Protein AF-A0A916XGX6-F1 (afdb_monomer)

Sequence (129 aa):
MPNAITDGGKAFVEEMLLLQFDQVAGDEALQKLLLWRLTEQRNSLQKLVEAQEANGEILLKSITDPHFQDRSTQFRAIAALLIGGTYYLDLYAAVNGSVFCGIDLATESGRNEIKKALSFLVDTTYKNL

Nearest PDB structures (foldseek):
  8rz0-assembly1_A  TM=2.210E-01  e=3.312E+00  synthetic construct
  4ry2-assembly1_B  TM=1.992E-01  e=8.490E+00  Acetivibrio thermocellus ATCC 27405

Structure (mmCIF, N/CA/C/O backbone):
data_AF-A0A916XGX6-F1
#
_entry.id   AF-A0A916XGX6-F1
#
loop_
_atom_site.group_PDB
_atom_site.id
_atom_site.type_symbol
_atom_site.label_atom_id
_atom_site.label_alt_id
_atom_site.label_comp_id
_atom_site.label_asym_id
_atom_site.label_entity_id
_atom_site.label_seq_id
_atom_site.pdbx_PDB_ins_code
_atom_site.Cartn_x
_atom_site.Cartn_y
_atom_site.Cartn_z
_atom_site.occupancy
_atom_site.B_iso_or_equiv
_atom_site.auth_seq_id
_atom_site.auth_comp_id
_atom_site.auth_asym_id
_atom_site.auth_atom_id
_atom_site.pdbx_PDB_model_num
ATOM 1 N N . MET A 1 1 ? 26.840 -10.656 -1.100 1.00 35.88 1 MET A N 1
ATOM 2 C CA . MET A 1 1 ? 26.146 -9.635 -1.910 1.00 35.88 1 MET A CA 1
ATOM 3 C C . MET A 1 1 ? 24.667 -9.971 -1.843 1.00 35.88 1 MET A C 1
ATOM 5 O O . MET A 1 1 ? 24.366 -11.129 -2.116 1.00 35.88 1 MET A O 1
ATOM 9 N N . PRO A 1 2 ? 23.765 -9.065 -1.434 1.00 43.50 2 PRO A N 1
ATOM 10 C CA . PRO A 1 2 ? 22.340 -9.291 -1.659 1.00 43.50 2 PRO A CA 1
ATOM 11 C C . PRO A 1 2 ? 22.156 -9.492 -3.167 1.00 43.50 2 PRO A C 1
ATOM 13 O O . PRO A 1 2 ? 22.797 -8.785 -3.948 1.00 43.50 2 PRO A O 1
ATOM 16 N N . ASN A 1 3 ? 21.396 -10.511 -3.564 1.00 50.84 3 ASN A N 1
ATOM 17 C CA . ASN A 1 3 ? 21.197 -10.854 -4.971 1.00 50.84 3 ASN A CA 1
ATOM 18 C C . ASN A 1 3 ? 20.798 -9.601 -5.757 1.00 50.84 3 ASN A C 1
ATOM 20 O O . ASN A 1 3 ? 19.950 -8.834 -5.305 1.00 50.84 3 ASN A O 1
ATOM 24 N N . ALA A 1 4 ? 21.435 -9.381 -6.909 1.00 62.84 4 ALA A N 1
ATOM 25 C CA . ALA A 1 4 ? 21.059 -8.290 -7.794 1.00 62.84 4 ALA A CA 1
ATOM 26 C C . ALA A 1 4 ? 19.552 -8.387 -8.087 1.00 62.84 4 ALA A C 1
ATOM 28 O O . ALA A 1 4 ? 19.056 -9.463 -8.430 1.00 62.84 4 ALA A O 1
ATOM 29 N N . ILE A 1 5 ? 18.830 -7.279 -7.917 1.00 70.31 5 ILE A N 1
ATOM 30 C CA . ILE A 1 5 ? 17.417 -7.181 -8.290 1.00 70.31 5 ILE A CA 1
ATOM 31 C C . ILE A 1 5 ? 17.352 -7.400 -9.806 1.00 70.31 5 ILE A C 1
ATOM 33 O O . ILE A 1 5 ? 17.858 -6.586 -10.573 1.00 70.31 5 ILE A O 1
ATOM 37 N N . THR A 1 6 ? 16.800 -8.533 -10.236 1.00 83.12 6 THR A N 1
ATOM 38 C CA . THR A 1 6 ? 16.761 -8.951 -11.653 1.00 83.12 6 THR A CA 1
ATOM 39 C C . THR A 1 6 ? 15.353 -8.928 -12.242 1.00 83.12 6 THR A C 1
ATOM 41 O O . THR A 1 6 ? 15.194 -9.054 -13.451 1.00 83.12 6 THR A O 1
ATOM 44 N N . ASP A 1 7 ? 14.333 -8.716 -11.412 1.00 92.00 7 ASP A N 1
ATOM 45 C CA . ASP A 1 7 ? 12.911 -8.731 -11.766 1.00 92.00 7 ASP A CA 1
ATOM 46 C C . ASP A 1 7 ? 12.300 -7.321 -11.855 1.00 92.00 7 ASP A C 1
ATOM 48 O O . ASP A 1 7 ? 11.089 -7.153 -11.727 1.00 92.00 7 ASP A O 1
ATOM 52 N N . GLY A 1 8 ? 13.141 -6.291 -12.002 1.00 92.06 8 GLY A N 1
ATOM 53 C CA . GLY A 1 8 ? 12.699 -4.893 -11.986 1.00 92.06 8 GLY A CA 1
ATOM 54 C C . GLY A 1 8 ? 12.165 -4.417 -10.631 1.00 92.06 8 GLY A C 1
ATOM 55 O O . GLY A 1 8 ? 11.523 -3.373 -10.568 1.00 92.06 8 GLY A O 1
ATOM 56 N N . GLY A 1 9 ? 12.403 -5.176 -9.554 1.00 94.81 9 GLY A N 1
ATOM 57 C CA . GLY A 1 9 ? 11.909 -4.869 -8.215 1.00 94.81 9 GLY A CA 1
ATOM 58 C C . GLY A 1 9 ? 10.510 -5.391 -7.932 1.00 94.81 9 GLY A C 1
ATOM 59 O O . GLY A 1 9 ? 9.924 -5.002 -6.923 1.00 94.81 9 GLY A O 1
ATOM 60 N N . LYS A 1 10 ? 9.966 -6.263 -8.784 1.00 96.62 10 LYS A N 1
ATOM 61 C CA . LYS A 1 10 ? 8.616 -6.805 -8.626 1.00 96.62 10 LYS A CA 1
ATOM 62 C C . LYS A 1 10 ? 8.399 -7.450 -7.262 1.00 96.62 10 LYS A C 1
ATOM 64 O O . LYS A 1 10 ? 7.468 -7.054 -6.565 1.00 96.62 10 LYS A O 1
ATOM 69 N N . ALA A 1 11 ? 9.255 -8.396 -6.874 1.00 95.88 11 ALA A N 1
ATOM 70 C CA . ALA A 1 11 ? 9.137 -9.089 -5.594 1.00 95.88 11 ALA A CA 1
ATOM 71 C C . ALA A 1 11 ? 9.211 -8.110 -4.416 1.00 95.88 11 ALA A C 1
ATOM 73 O O . ALA A 1 11 ? 8.430 -8.214 -3.476 1.00 95.88 11 ALA A O 1
ATOM 74 N N . PHE A 1 12 ? 10.091 -7.109 -4.509 1.00 94.56 12 PHE A N 1
ATOM 75 C CA . PHE A 1 12 ? 10.208 -6.059 -3.500 1.00 94.56 12 PHE A CA 1
ATOM 76 C C . PHE A 1 12 ? 8.929 -5.218 -3.387 1.00 94.56 12 PHE A C 1
ATOM 78 O O . PHE A 1 12 ? 8.459 -4.968 -2.283 1.00 94.56 12 PHE A O 1
ATOM 85 N N . VAL A 1 13 ? 8.351 -4.787 -4.512 1.00 95.81 13 VAL A N 1
ATOM 86 C CA . VAL A 1 13 ? 7.114 -3.988 -4.526 1.00 95.81 13 VAL A CA 1
ATOM 87 C C . VAL A 1 13 ? 5.940 -4.787 -3.970 1.00 95.81 13 VAL A C 1
ATOM 89 O O . VAL A 1 13 ? 5.167 -4.256 -3.175 1.00 95.81 13 VAL A O 1
ATOM 92 N N . GLU A 1 14 ? 5.813 -6.051 -4.369 1.00 97.50 14 GLU A N 1
ATOM 93 C CA . GLU A 1 14 ? 4.775 -6.944 -3.862 1.00 97.50 14 GLU A CA 1
ATOM 94 C C . GLU A 1 14 ? 4.904 -7.139 -2.348 1.00 97.50 14 GLU A C 1
ATOM 96 O O . GLU A 1 14 ? 3.958 -6.862 -1.612 1.00 97.50 14 GLU A O 1
ATOM 101 N N . GLU A 1 15 ? 6.085 -7.530 -1.867 1.00 96.56 15 GLU A N 1
ATOM 102 C CA . GLU A 1 15 ? 6.343 -7.725 -0.438 1.00 96.56 15 GLU A CA 1
ATOM 103 C C . GLU A 1 15 ? 6.109 -6.438 0.362 1.00 96.56 15 GLU A C 1
ATOM 1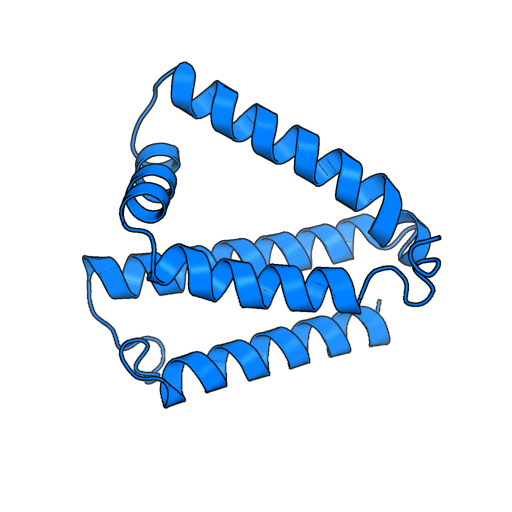05 O O . GLU A 1 15 ? 5.477 -6.476 1.417 1.00 96.56 15 GLU A O 1
ATOM 110 N N . MET A 1 16 ? 6.543 -5.288 -0.162 1.00 95.62 16 MET A N 1
ATOM 111 C CA . MET A 1 16 ? 6.345 -3.988 0.477 1.00 95.62 16 MET A CA 1
ATOM 112 C C . MET A 1 16 ? 4.859 -3.654 0.642 1.00 95.62 16 MET A C 1
ATOM 114 O O . MET A 1 16 ? 4.451 -3.268 1.735 1.00 95.62 16 MET A O 1
ATOM 118 N N . LEU A 1 17 ? 4.040 -3.845 -0.398 1.00 97.19 17 LEU A N 1
ATOM 119 C CA . LEU A 1 17 ? 2.597 -3.585 -0.334 1.00 97.19 17 LEU A CA 1
ATOM 120 C C . LEU A 1 17 ? 1.886 -4.525 0.646 1.00 97.19 17 LEU A C 1
ATOM 122 O O . LEU A 1 17 ? 1.050 -4.076 1.432 1.00 97.19 17 LEU A O 1
ATOM 126 N N . LEU A 1 18 ? 2.227 -5.817 0.620 1.00 97.94 18 LEU A N 1
ATOM 127 C CA . LEU A 1 18 ? 1.642 -6.817 1.515 1.00 97.94 18 LEU A CA 1
ATOM 128 C C . LEU A 1 18 ? 2.004 -6.544 2.980 1.00 97.94 18 LEU A C 1
ATOM 130 O O . LEU A 1 18 ? 1.127 -6.570 3.845 1.00 97.94 18 LEU A O 1
ATOM 134 N N . LEU A 1 19 ? 3.278 -6.247 3.249 1.00 96.75 19 LEU A N 1
ATOM 135 C CA . LEU A 1 19 ? 3.760 -5.927 4.589 1.00 96.75 19 LEU A CA 1
ATOM 136 C C . LEU A 1 19 ? 3.142 -4.626 5.101 1.00 96.75 19 LEU A C 1
ATOM 138 O O . LEU A 1 19 ? 2.692 -4.572 6.241 1.00 96.75 19 LEU A O 1
ATOM 142 N N . GLN A 1 20 ? 3.092 -3.590 4.264 1.00 95.62 20 GLN A N 1
ATOM 143 C CA . GLN A 1 20 ? 2.507 -2.305 4.630 1.00 95.62 20 GLN A CA 1
ATOM 144 C C . GLN A 1 20 ? 1.030 -2.443 5.008 1.00 95.62 20 GLN A C 1
ATOM 146 O O . GLN A 1 20 ? 0.620 -1.888 6.025 1.00 95.62 20 GLN A O 1
ATOM 151 N N . PHE A 1 21 ? 0.255 -3.209 4.236 1.00 97.62 21 PHE A N 1
ATOM 152 C CA . PHE A 1 21 ? -1.146 -3.486 4.549 1.00 97.62 21 PHE A CA 1
ATOM 153 C C . PHE A 1 21 ? -1.293 -4.156 5.927 1.00 97.62 21 PHE A C 1
ATOM 155 O O . PHE A 1 21 ? -2.180 -3.814 6.701 1.00 97.62 21 PHE A O 1
ATOM 162 N N . ASP A 1 22 ? -0.424 -5.100 6.294 1.00 95.94 22 ASP A N 1
ATOM 163 C CA . ASP A 1 22 ? -0.472 -5.721 7.630 1.00 95.94 22 ASP A CA 1
ATOM 164 C C . ASP A 1 22 ? -0.013 -4.791 8.753 1.00 95.94 22 ASP A C 1
ATOM 166 O O . ASP A 1 22 ? -0.619 -4.764 9.826 1.00 95.94 22 ASP A O 1
ATOM 170 N N . GLN A 1 23 ? 1.043 -4.017 8.514 1.00 94.88 23 GLN A N 1
ATOM 171 C CA . GLN A 1 23 ? 1.604 -3.117 9.514 1.00 94.88 23 GLN A CA 1
ATOM 172 C C . GLN A 1 23 ? 0.631 -2.007 9.890 1.00 94.88 23 GLN A C 1
ATOM 174 O O . GLN A 1 23 ? 0.478 -1.714 11.072 1.00 94.88 23 GLN A O 1
ATOM 179 N N . VAL A 1 24 ? -0.052 -1.408 8.912 1.00 95.81 24 VAL A N 1
ATOM 180 C CA . VAL A 1 24 ? -1.009 -0.335 9.194 1.00 95.81 24 VAL A CA 1
ATOM 181 C C . VAL A 1 24 ? -2.176 -0.859 10.023 1.00 95.81 24 VAL A C 1
ATOM 183 O O . VAL A 1 24 ? -2.574 -0.195 10.973 1.00 95.81 24 VAL A O 1
ATOM 186 N N . ALA A 1 25 ? -2.687 -2.058 9.749 1.00 94.50 25 ALA A N 1
ATOM 187 C CA . ALA A 1 25 ? -3.742 -2.654 10.568 1.00 94.50 25 ALA A CA 1
ATOM 188 C C . ALA A 1 25 ? -3.311 -2.933 12.018 1.00 94.50 25 ALA A C 1
ATOM 190 O O . ALA A 1 25 ? -4.117 -2.780 12.935 1.00 94.50 25 ALA A O 1
ATOM 191 N N . GLY A 1 26 ? -2.054 -3.336 12.226 1.00 93.44 26 GLY A N 1
ATOM 192 C CA . GLY A 1 26 ? -1.516 -3.694 13.541 1.00 93.44 26 GLY A CA 1
ATOM 193 C C . GLY A 1 26 ? -0.948 -2.534 14.367 1.00 93.44 26 GLY A C 1
ATOM 194 O O . GLY A 1 26 ? -0.628 -2.743 15.536 1.00 93.44 26 GLY A O 1
ATOM 195 N N . ASP A 1 27 ? -0.802 -1.337 13.793 1.00 96.12 27 ASP A N 1
ATOM 196 C CA . ASP A 1 27 ? -0.146 -0.194 14.439 1.00 96.12 27 ASP A CA 1
ATOM 197 C C . ASP A 1 27 ? -1.084 1.020 14.549 1.00 96.12 27 ASP A C 1
ATOM 199 O O . ASP A 1 27 ? -1.204 1.850 13.643 1.00 96.12 27 ASP A O 1
ATOM 203 N N . GLU A 1 28 ? -1.724 1.168 15.712 1.00 94.50 28 GLU A N 1
ATOM 204 C CA . GLU A 1 28 ? -2.605 2.307 16.004 1.00 94.50 28 GLU A CA 1
ATOM 205 C C . GLU A 1 28 ? -1.897 3.669 15.916 1.00 94.50 28 GLU A C 1
ATOM 207 O O . GLU A 1 28 ? -2.530 4.686 15.608 1.00 94.50 28 GLU A O 1
ATOM 212 N N . ALA A 1 29 ? -0.599 3.734 16.231 1.00 94.81 29 ALA A N 1
ATOM 213 C CA . ALA A 1 29 ? 0.148 4.984 16.154 1.00 94.81 29 ALA A CA 1
ATOM 214 C C . ALA A 1 29 ? 0.343 5.384 14.689 1.00 94.81 29 ALA A C 1
ATOM 216 O O . ALA A 1 29 ? 0.133 6.548 14.334 1.00 94.81 29 ALA A O 1
ATOM 217 N N . LEU A 1 30 ? 0.659 4.416 13.826 1.00 94.69 30 LEU A N 1
ATOM 218 C CA . LEU A 1 30 ? 0.740 4.621 12.384 1.00 94.69 30 LEU A CA 1
ATOM 219 C C . LEU A 1 30 ? -0.618 5.009 11.780 1.00 94.69 30 LEU A C 1
ATOM 221 O O . LEU A 1 30 ? -0.671 5.937 10.971 1.00 94.69 30 LEU A O 1
ATOM 225 N N . GLN A 1 31 ? -1.717 4.382 12.209 1.00 95.62 31 GLN A N 1
ATOM 226 C CA . GLN A 1 31 ? -3.076 4.756 11.791 1.00 95.62 31 GLN A CA 1
ATOM 227 C C . GLN A 1 31 ? -3.403 6.213 12.146 1.00 95.62 31 GLN A C 1
ATOM 229 O O . GLN A 1 31 ? -3.854 6.984 11.296 1.00 95.62 31 GLN A O 1
ATOM 234 N N . LYS A 1 32 ? -3.117 6.635 13.385 1.00 94.50 32 LYS A N 1
ATOM 235 C CA . LYS A 1 32 ? -3.313 8.029 13.819 1.00 94.50 32 LYS A CA 1
ATOM 236 C C . LYS A 1 32 ? -2.441 8.994 13.020 1.00 94.50 32 LYS A C 1
ATOM 238 O O . LYS A 1 32 ? -2.929 10.037 12.595 1.00 94.50 32 LYS A O 1
ATOM 243 N N . LEU A 1 33 ? -1.184 8.635 12.753 1.00 94.50 33 LEU A N 1
ATOM 244 C CA . LEU A 1 33 ? -0.293 9.432 11.907 1.00 94.50 33 LEU A CA 1
ATOM 245 C C . LEU A 1 33 ? -0.810 9.549 10.468 1.00 94.50 33 LEU A C 1
ATOM 247 O O . LEU A 1 33 ? -0.717 10.623 9.880 1.00 94.50 33 LEU A O 1
ATOM 251 N N . LEU A 1 34 ? -1.338 8.475 9.874 1.00 94.38 34 LEU A N 1
ATOM 252 C CA . LEU A 1 34 ? -1.987 8.518 8.557 1.00 94.38 34 LEU A CA 1
ATOM 253 C C . LEU A 1 34 ? -3.188 9.470 8.557 1.00 94.38 34 LEU A C 1
ATOM 255 O O . LEU A 1 34 ? -3.289 10.311 7.668 1.00 94.38 34 LEU A O 1
ATOM 259 N N . LEU A 1 35 ? -4.048 9.393 9.575 1.00 94.00 35 LEU A N 1
ATOM 260 C CA . LEU A 1 35 ? -5.223 10.254 9.685 1.00 94.00 35 LEU A CA 1
ATOM 261 C C . LEU A 1 35 ? -4.844 11.731 9.874 1.00 94.00 35 LEU A C 1
ATOM 263 O O . LEU A 1 35 ? -5.322 12.590 9.136 1.00 94.00 35 LEU A O 1
ATOM 267 N N . TRP A 1 36 ? -3.942 12.036 10.811 1.00 94.38 36 TRP A N 1
ATOM 268 C CA . TRP A 1 36 ? -3.535 13.414 11.101 1.00 94.38 36 TRP A CA 1
ATOM 269 C C . TRP A 1 36 ? -2.881 14.106 9.915 1.00 94.38 36 TRP A C 1
ATOM 271 O O . TRP A 1 36 ? -3.087 15.301 9.725 1.00 94.38 36 TRP A O 1
ATOM 281 N N . ARG A 1 37 ? -2.147 13.366 9.079 1.00 91.06 37 ARG A N 1
ATOM 282 C CA . ARG A 1 37 ? -1.589 13.906 7.832 1.00 91.06 37 ARG A CA 1
ATOM 283 C C . ARG A 1 37 ? -2.652 14.446 6.874 1.00 91.06 37 ARG A C 1
ATOM 285 O O . ARG A 1 37 ? -2.333 15.310 6.067 1.00 91.06 37 ARG A O 1
ATOM 292 N N . LEU A 1 38 ? -3.887 13.950 6.957 1.00 90.75 38 LEU A N 1
ATOM 293 C CA . LEU A 1 38 ? -5.005 14.381 6.116 1.00 90.75 38 LEU A CA 1
ATOM 294 C C . LEU A 1 38 ? -5.872 15.451 6.789 1.00 90.75 38 LEU A C 1
ATOM 296 O O . LEU A 1 38 ? -6.468 16.277 6.102 1.00 90.75 38 LEU A O 1
ATOM 300 N N . THR A 1 39 ? -5.971 15.427 8.120 1.00 93.00 39 THR A N 1
ATOM 301 C CA . THR A 1 39 ? -6.938 16.251 8.862 1.00 93.00 39 THR A CA 1
ATOM 302 C C . THR A 1 39 ? -6.322 17.441 9.591 1.00 93.00 39 THR A C 1
ATOM 304 O O . THR A 1 39 ? -7.056 18.327 10.022 1.00 93.00 39 THR A O 1
ATOM 307 N N . GLU A 1 40 ? -5.001 17.480 9.772 1.00 93.25 40 GLU A N 1
ATOM 308 C CA . GLU A 1 40 ? -4.323 18.504 10.566 1.00 93.25 40 GLU A CA 1
ATOM 309 C C . GLU A 1 40 ? -3.235 19.237 9.777 1.00 93.25 40 GLU A C 1
ATOM 311 O O . GLU A 1 40 ? -2.474 18.643 9.018 1.00 93.25 40 GLU A O 1
ATOM 316 N N . GLN A 1 41 ? -3.092 20.541 10.022 1.00 86.88 41 GLN A N 1
ATOM 317 C CA . GLN A 1 41 ? -2.015 21.350 9.449 1.00 86.88 41 GLN A CA 1
ATOM 318 C C . GLN A 1 41 ? -0.955 21.635 10.516 1.00 86.88 41 GLN A C 1
ATOM 320 O O . GLN A 1 41 ? -1.085 22.561 11.317 1.00 86.88 41 GLN A O 1
ATOM 325 N N . ARG A 1 42 ? 0.101 20.812 10.549 1.00 92.00 42 ARG A N 1
ATOM 326 C CA . ARG A 1 42 ? 1.252 20.981 11.451 1.00 92.00 42 ARG A CA 1
ATOM 327 C C . ARG A 1 42 ? 2.559 20.848 10.677 1.00 92.00 42 ARG A C 1
ATOM 329 O O . ARG A 1 42 ? 2.764 19.863 9.973 1.00 92.00 42 ARG A O 1
ATOM 336 N N . ASN A 1 43 ? 3.495 21.771 10.902 1.00 91.81 43 ASN A N 1
ATOM 337 C CA . ASN A 1 43 ? 4.807 21.765 10.237 1.00 91.81 43 ASN A CA 1
ATOM 338 C C . ASN A 1 43 ? 5.586 20.452 10.441 1.00 91.81 43 ASN A C 1
ATOM 340 O O . ASN A 1 43 ? 6.329 20.029 9.560 1.00 91.81 43 ASN A O 1
ATOM 344 N N . SER A 1 44 ? 5.445 19.800 11.599 1.00 91.69 44 SER A N 1
ATOM 345 C CA . SER A 1 44 ? 6.096 18.512 11.869 1.00 91.69 44 SER A CA 1
ATOM 346 C C . SER A 1 44 ? 5.537 17.374 11.012 1.00 91.69 44 SER A C 1
ATOM 348 O O . SER A 1 44 ? 6.311 16.555 10.526 1.00 91.69 44 SER A O 1
ATOM 350 N N . LEU A 1 45 ? 4.218 17.340 10.791 1.00 91.19 45 LEU A N 1
ATOM 351 C CA . LEU A 1 45 ? 3.566 16.348 9.931 1.00 91.19 45 LEU A CA 1
ATOM 352 C C . LEU A 1 45 ? 3.920 16.578 8.462 1.00 91.19 45 LEU A C 1
ATOM 354 O O . LEU A 1 45 ? 4.196 15.618 7.750 1.00 91.19 45 LEU A O 1
ATOM 358 N N . GLN A 1 46 ? 3.995 17.839 8.030 1.00 89.62 46 GLN A N 1
ATOM 359 C CA . GLN A 1 46 ? 4.440 18.174 6.680 1.00 89.62 46 GLN A CA 1
ATOM 360 C C . GLN A 1 46 ? 5.868 17.672 6.420 1.00 89.62 46 GLN A C 1
ATOM 362 O O . GLN A 1 46 ? 6.097 16.962 5.446 1.00 89.62 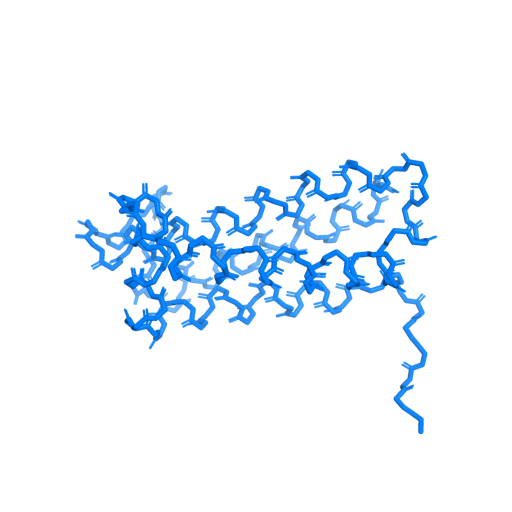46 GLN A O 1
ATOM 367 N N . LYS A 1 47 ? 6.811 17.948 7.332 1.00 92.94 47 LYS A N 1
ATOM 368 C CA . LYS A 1 47 ? 8.194 17.449 7.220 1.00 92.94 47 LYS A CA 1
ATOM 369 C C . LYS A 1 47 ? 8.273 15.922 7.184 1.00 92.94 47 LYS A C 1
ATOM 371 O O . LYS A 1 47 ? 9.119 15.372 6.486 1.00 92.94 47 LYS A O 1
ATOM 376 N N . LEU A 1 48 ? 7.409 15.236 7.936 1.00 91.44 48 LEU A N 1
ATOM 377 C CA . LEU A 1 48 ? 7.324 13.775 7.916 1.00 91.44 48 LEU A CA 1
ATOM 378 C C . LEU A 1 48 ? 6.875 13.256 6.541 1.00 91.44 48 LEU A C 1
ATOM 380 O O . LEU A 1 48 ? 7.474 12.315 6.028 1.00 91.44 48 LEU A O 1
ATOM 384 N N . VAL A 1 49 ? 5.852 13.876 5.943 1.00 89.56 49 VAL A N 1
ATOM 385 C CA . VAL A 1 49 ? 5.367 13.533 4.594 1.00 89.56 49 VAL A CA 1
ATOM 386 C C . VAL A 1 49 ? 6.443 13.790 3.545 1.00 89.56 49 VAL A C 1
ATOM 388 O O . VAL A 1 49 ? 6.735 12.906 2.749 1.00 89.56 49 VAL A O 1
ATOM 391 N N . GLU A 1 50 ? 7.087 14.957 3.579 1.00 92.75 50 GLU A N 1
ATOM 392 C CA . GLU A 1 50 ? 8.168 15.308 2.650 1.00 92.75 50 GLU A CA 1
ATOM 393 C C . GLU A 1 50 ? 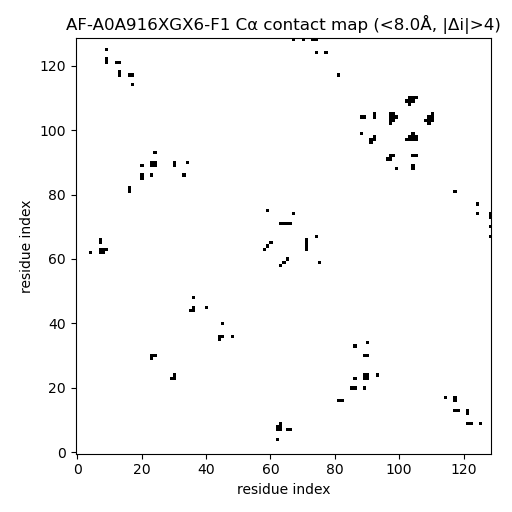9.336 14.315 2.732 1.00 92.75 50 GLU A C 1
ATOM 395 O O . GLU A 1 50 ? 9.865 13.889 1.706 1.00 92.75 50 GLU A O 1
ATOM 400 N N . ALA A 1 51 ? 9.713 13.891 3.943 1.00 93.12 51 ALA A N 1
ATOM 401 C CA . ALA A 1 51 ? 10.743 12.874 4.132 1.00 93.12 51 ALA A CA 1
ATOM 402 C C . ALA A 1 51 ? 10.312 11.497 3.600 1.00 93.12 51 ALA A C 1
ATOM 404 O O . ALA A 1 51 ? 11.128 10.782 3.017 1.00 93.12 51 ALA A O 1
ATOM 405 N N . GLN A 1 52 ? 9.041 11.121 3.781 1.00 90.62 52 GLN A N 1
ATOM 406 C CA . GLN A 1 52 ? 8.505 9.872 3.240 1.00 90.62 52 GLN A CA 1
ATOM 407 C C . GLN A 1 52 ? 8.538 9.870 1.705 1.00 90.62 52 GLN A C 1
ATOM 409 O O . GLN A 1 5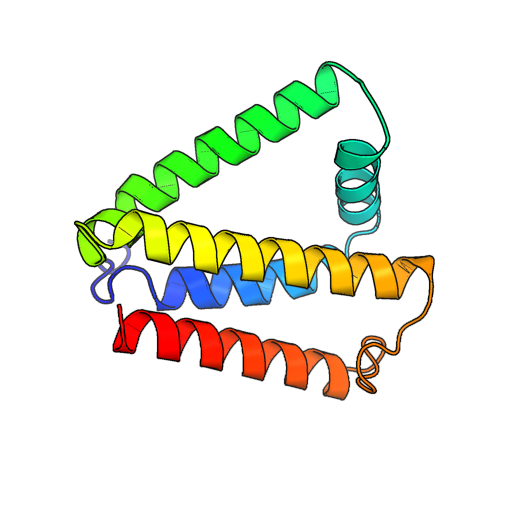2 ? 9.032 8.906 1.121 1.00 90.62 52 GLN A O 1
ATOM 414 N N . GLU A 1 53 ? 8.095 10.953 1.065 1.00 93.06 53 GLU A N 1
ATOM 415 C CA . GLU A 1 53 ? 8.136 11.108 -0.395 1.00 93.06 53 GLU A CA 1
ATOM 416 C C . GLU A 1 53 ? 9.572 11.123 -0.931 1.00 93.06 53 GLU A C 1
ATOM 418 O O . GLU A 1 53 ? 9.871 10.452 -1.915 1.00 93.06 53 GLU A O 1
ATOM 423 N N . ALA A 1 54 ? 10.501 11.808 -0.255 1.00 94.69 54 ALA A N 1
ATOM 424 C CA . ALA A 1 54 ? 11.909 11.823 -0.653 1.00 94.69 54 ALA A CA 1
ATOM 425 C C . ALA A 1 54 ? 12.542 10.421 -0.613 1.00 94.69 54 ALA A C 1
ATOM 427 O O . ALA A 1 54 ? 13.281 10.044 -1.524 1.00 94.69 54 ALA A O 1
ATOM 428 N N . ASN A 1 55 ? 12.230 9.626 0.413 1.00 91.12 55 ASN A N 1
ATOM 429 C CA . ASN A 1 55 ? 12.697 8.243 0.508 1.00 91.12 55 ASN A CA 1
ATOM 430 C C . ASN A 1 55 ? 12.051 7.347 -0.559 1.00 91.12 55 ASN A C 1
ATOM 432 O O . ASN A 1 55 ? 12.741 6.538 -1.181 1.00 91.12 55 ASN A O 1
ATOM 436 N N . GLY A 1 56 ? 10.745 7.507 -0.795 1.00 91.56 56 GLY A N 1
ATOM 437 C CA . GLY A 1 56 ? 10.028 6.800 -1.855 1.00 91.56 56 GLY A CA 1
ATOM 438 C C . GLY A 1 56 ? 10.607 7.102 -3.237 1.00 91.56 56 GLY A C 1
ATOM 439 O O . GLY A 1 56 ? 10.850 6.187 -4.019 1.00 91.56 56 GLY A O 1
ATOM 440 N N . GLU A 1 57 ? 10.934 8.364 -3.506 1.00 95.44 57 GLU A N 1
ATOM 441 C CA . GLU A 1 57 ? 11.536 8.809 -4.763 1.00 95.44 57 GLU A CA 1
ATOM 442 C C . GLU A 1 57 ? 12.891 8.144 -5.039 1.00 95.44 57 GLU A C 1
ATOM 444 O O . GLU A 1 57 ? 13.172 7.761 -6.177 1.00 95.44 57 GLU A O 1
ATOM 449 N N . ILE A 1 58 ? 13.724 7.964 -4.007 1.00 93.19 58 ILE A N 1
ATOM 450 C CA . ILE A 1 58 ? 15.007 7.255 -4.131 1.00 93.19 58 ILE A CA 1
ATOM 451 C C . ILE A 1 58 ? 14.773 5.796 -4.536 1.00 93.19 58 ILE A C 1
ATOM 453 O O . ILE A 1 58 ? 15.445 5.301 -5.446 1.00 93.19 58 ILE A O 1
ATOM 457 N N . LEU A 1 59 ? 13.822 5.115 -3.890 1.00 90.19 59 LEU A N 1
ATOM 458 C CA . LEU A 1 59 ? 13.487 3.722 -4.199 1.00 90.19 59 LEU A CA 1
ATOM 459 C C . LEU A 1 59 ? 12.940 3.585 -5.621 1.00 90.19 59 LEU A C 1
ATOM 461 O O . LEU A 1 59 ? 13.430 2.750 -6.380 1.00 90.19 59 LEU A O 1
ATOM 465 N N . LEU A 1 60 ? 11.985 4.438 -6.003 1.00 94.12 60 LEU A N 1
ATOM 466 C CA . LEU A 1 60 ? 11.372 4.426 -7.331 1.00 94.12 60 LEU A CA 1
ATOM 467 C C . LEU A 1 60 ? 12.427 4.608 -8.428 1.00 94.12 60 LEU A C 1
ATOM 469 O O . LEU A 1 60 ? 12.529 3.774 -9.328 1.00 94.12 60 LEU A O 1
ATOM 473 N N . LYS A 1 61 ? 13.290 5.625 -8.301 1.00 95.06 61 LYS A N 1
ATOM 474 C CA . LYS A 1 61 ? 14.368 5.886 -9.269 1.00 95.06 61 LYS A CA 1
ATOM 475 C C . LYS A 1 61 ? 15.396 4.766 -9.367 1.00 95.06 61 LYS A C 1
ATOM 477 O O . LYS A 1 61 ? 15.960 4.554 -10.436 1.00 95.06 61 LYS A O 1
ATOM 482 N N . SER A 1 62 ? 15.682 4.094 -8.255 1.00 91.25 62 SER A N 1
ATOM 483 C CA . SER A 1 62 ? 16.764 3.105 -8.192 1.00 91.25 62 SER A CA 1
ATOM 484 C C . SER A 1 62 ? 16.317 1.702 -8.591 1.00 91.25 62 SER A C 1
ATOM 486 O O . SER A 1 62 ? 17.146 0.905 -9.023 1.00 91.25 62 SER A O 1
ATOM 488 N N . ILE A 1 63 ? 15.032 1.384 -8.413 1.00 91.31 63 ILE A N 1
ATOM 489 C CA . ILE A 1 63 ? 14.518 0.016 -8.513 1.00 91.31 63 ILE A CA 1
ATOM 490 C C . ILE A 1 63 ? 13.540 -0.117 -9.683 1.00 91.31 63 ILE A C 1
ATOM 492 O O . ILE A 1 63 ? 13.778 -0.917 -10.586 1.00 91.31 63 ILE A O 1
ATOM 496 N N . THR A 1 64 ? 12.456 0.663 -9.684 1.00 94.94 64 THR A N 1
ATOM 497 C CA . THR A 1 64 ? 11.316 0.431 -10.588 1.00 94.94 64 THR A CA 1
ATOM 498 C C . THR A 1 64 ? 11.400 1.249 -11.868 1.00 94.94 64 THR A C 1
ATOM 500 O O . THR A 1 64 ? 11.138 0.731 -12.952 1.00 94.94 64 THR A O 1
ATOM 503 N N . ASP A 1 65 ? 11.796 2.519 -11.787 1.00 96.81 65 ASP A N 1
ATOM 504 C CA . ASP A 1 65 ? 11.859 3.393 -12.961 1.00 96.81 65 ASP A CA 1
ATOM 505 C C . ASP A 1 65 ? 12.808 2.871 -14.056 1.00 96.81 65 ASP A C 1
ATOM 507 O O . ASP A 1 65 ? 12.427 2.946 -15.225 1.00 96.81 65 ASP A O 1
ATOM 511 N N . PRO A 1 66 ? 13.990 2.289 -13.748 1.00 95.62 66 PRO A N 1
ATOM 512 C CA . PRO A 1 66 ? 14.858 1.717 -14.777 1.00 95.62 66 PRO A CA 1
ATOM 513 C C . PRO A 1 66 ? 14.205 0.564 -15.550 1.00 95.62 66 PRO A C 1
ATOM 515 O O . PRO A 1 66 ? 14.533 0.351 -16.717 1.00 95.62 66 PRO A O 1
ATOM 518 N N . HIS A 1 67 ? 13.285 -0.168 -14.912 1.00 95.81 67 HIS A N 1
ATOM 519 C CA . HIS A 1 67 ? 12.539 -1.256 -15.537 1.00 95.81 67 HIS A CA 1
ATOM 520 C C . HIS A 1 67 ? 11.431 -0.729 -16.456 1.00 95.81 67 HIS A C 1
ATOM 522 O O . HIS A 1 67 ? 11.319 -1.172 -17.596 1.00 95.81 67 HIS A O 1
ATOM 528 N N . PHE A 1 68 ? 10.642 0.241 -15.986 1.00 96.69 68 PHE A N 1
ATOM 529 C CA . PHE A 1 68 ? 9.481 0.751 -16.726 1.00 96.69 68 PHE A CA 1
ATOM 530 C C . PHE A 1 68 ? 9.808 1.871 -17.725 1.00 96.69 68 PHE A C 1
ATOM 532 O O . PHE A 1 68 ? 8.997 2.142 -18.609 1.00 96.69 68 PHE A O 1
ATOM 539 N N . GLN A 1 69 ? 10.972 2.518 -17.611 1.00 96.25 69 GLN A N 1
ATOM 540 C CA . GLN A 1 69 ? 11.457 3.556 -18.530 1.00 96.25 69 GLN A CA 1
ATOM 541 C C . GLN A 1 69 ? 10.393 4.644 -18.780 1.00 96.25 69 GLN A C 1
ATOM 543 O O . GLN A 1 69 ? 9.920 5.280 -17.833 1.00 96.25 69 GLN A O 1
ATOM 548 N N . ASP A 1 70 ? 9.957 4.827 -20.028 1.00 97.00 70 ASP A N 1
ATOM 549 C CA . ASP A 1 70 ? 8.942 5.812 -20.425 1.00 97.00 70 ASP A CA 1
ATOM 550 C C . ASP A 1 70 ? 7.563 5.557 -19.783 1.00 97.00 70 ASP A C 1
ATOM 552 O O . ASP A 1 70 ? 6.727 6.459 -19.704 1.00 97.00 70 ASP A O 1
ATOM 556 N N . ARG A 1 71 ? 7.319 4.343 -19.268 1.00 97.31 71 ARG A N 1
ATOM 557 C CA . ARG A 1 71 ? 6.096 3.955 -18.541 1.00 97.31 71 ARG A CA 1
ATOM 558 C C . ARG A 1 71 ? 6.220 4.096 -17.020 1.00 97.31 71 ARG A C 1
ATOM 560 O O . ARG A 1 71 ? 5.257 3.828 -16.304 1.00 97.31 71 ARG A O 1
ATOM 567 N N . SER A 1 72 ? 7.349 4.587 -16.503 1.00 97.31 72 SER A N 1
ATOM 568 C CA . SER A 1 72 ? 7.583 4.797 -15.060 1.00 97.31 72 SER A CA 1
ATOM 569 C C . SER A 1 72 ? 6.500 5.643 -14.383 1.00 97.31 72 SER A C 1
ATOM 571 O O . SER A 1 72 ? 6.040 5.313 -13.293 1.00 97.31 72 SER A O 1
ATOM 573 N N . THR A 1 73 ? 6.008 6.693 -15.048 1.00 97.31 73 THR A N 1
ATOM 574 C CA . THR A 1 73 ? 4.913 7.525 -14.513 1.00 97.31 73 THR A CA 1
ATOM 575 C C . THR A 1 73 ? 3.606 6.736 -14.380 1.00 97.31 73 THR A C 1
ATOM 577 O O . THR A 1 73 ? 2.883 6.909 -13.401 1.00 97.31 73 THR A O 1
ATOM 580 N N . GLN A 1 74 ? 3.314 5.835 -15.324 1.00 98.12 74 GLN A N 1
ATOM 581 C CA . GLN A 1 74 ? 2.126 4.976 -15.262 1.00 98.12 74 GLN A CA 1
ATOM 582 C C . GLN A 1 74 ? 2.242 3.970 -14.114 1.00 98.12 74 GLN A C 1
ATOM 584 O O . GLN A 1 74 ? 1.294 3.809 -13.347 1.00 98.12 74 GLN A O 1
ATOM 589 N N . PHE A 1 75 ? 3.418 3.359 -13.939 1.00 98.06 75 PHE A N 1
ATOM 590 C CA . PHE A 1 75 ? 3.685 2.483 -12.800 1.00 98.06 75 PHE A CA 1
ATOM 591 C C . PHE A 1 75 ? 3.512 3.220 -11.463 1.00 98.06 75 PHE A C 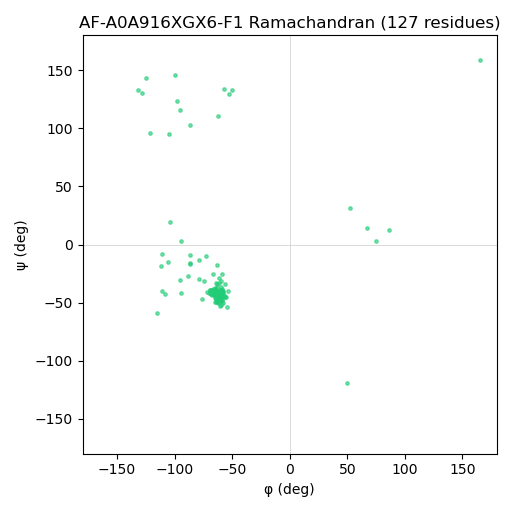1
ATOM 593 O O . PHE A 1 75 ? 2.797 2.744 -10.584 1.00 98.06 75 PHE A O 1
ATOM 600 N N . ARG A 1 76 ? 4.103 4.415 -11.323 1.00 97.25 76 ARG A N 1
ATOM 601 C CA . ARG A 1 76 ? 3.983 5.252 -10.117 1.00 97.25 76 ARG A CA 1
ATOM 602 C C . ARG A 1 76 ? 2.525 5.601 -9.799 1.00 97.25 76 ARG A C 1
ATOM 604 O O . ARG A 1 76 ? 2.132 5.546 -8.638 1.00 97.25 76 ARG A O 1
ATOM 611 N N . ALA A 1 77 ? 1.710 5.902 -10.813 1.00 98.25 77 ALA A N 1
ATOM 612 C 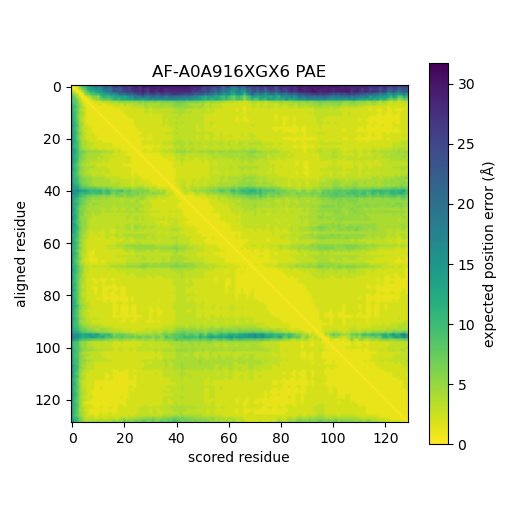CA . ALA A 1 77 ? 0.282 6.162 -10.629 1.00 98.25 77 ALA A CA 1
ATOM 613 C C . A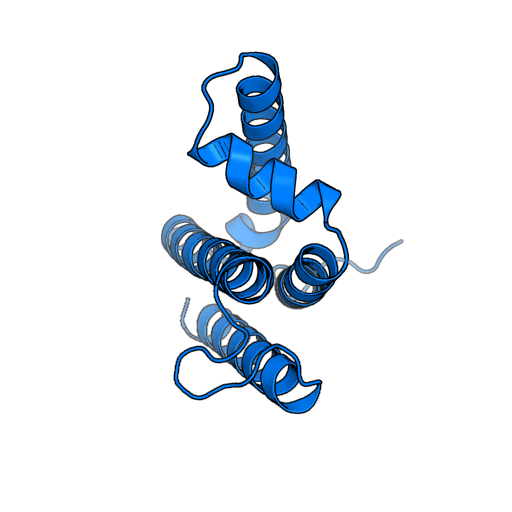LA A 1 77 ? -0.473 4.928 -10.101 1.00 98.25 77 ALA A C 1
ATOM 615 O O . ALA A 1 77 ? -1.289 5.050 -9.188 1.00 98.25 77 ALA A O 1
ATOM 616 N N . ILE A 1 78 ? -0.172 3.736 -10.627 1.00 98.12 78 ILE A N 1
ATOM 617 C CA . ILE A 1 78 ? -0.744 2.478 -10.123 1.00 98.12 78 ILE A CA 1
ATOM 618 C C . ILE A 1 78 ? -0.298 2.231 -8.680 1.00 98.12 78 ILE A C 1
ATOM 620 O O . ILE A 1 78 ? -1.137 1.957 -7.825 1.00 98.12 78 ILE A O 1
ATOM 624 N N . ALA A 1 79 ? 0.994 2.385 -8.380 1.00 97.12 79 ALA A N 1
ATOM 625 C CA . ALA A 1 79 ? 1.521 2.216 -7.029 1.00 97.12 79 ALA A CA 1
ATOM 626 C C . ALA A 1 79 ? 0.833 3.156 -6.024 1.00 97.12 79 ALA A C 1
ATOM 628 O O . ALA A 1 79 ? 0.427 2.710 -4.953 1.00 97.12 79 ALA A O 1
ATOM 629 N N . ALA A 1 80 ? 0.621 4.424 -6.388 1.00 97.25 80 ALA A N 1
ATOM 630 C CA . ALA A 1 80 ? -0.091 5.387 -5.550 1.00 97.25 80 ALA A CA 1
ATOM 631 C C . ALA A 1 80 ? -1.539 4.955 -5.251 1.00 97.25 80 ALA A C 1
ATOM 633 O O . ALA A 1 80 ? -1.991 5.083 -4.113 1.00 97.25 80 ALA A O 1
ATOM 634 N N . LEU A 1 81 ? -2.255 4.402 -6.239 1.00 98.44 81 LEU A N 1
ATOM 635 C CA . LEU A 1 81 ? -3.609 3.868 -6.042 1.00 98.44 81 LEU A CA 1
ATOM 636 C C . LEU A 1 81 ? -3.620 2.652 -5.110 1.00 98.44 81 LEU A C 1
ATOM 638 O O . LEU A 1 81 ? -4.492 2.563 -4.247 1.00 98.44 81 LEU A O 1
ATOM 642 N N . LEU A 1 82 ? -2.660 1.736 -5.264 1.00 98.12 82 LEU A N 1
ATOM 643 C CA . LEU A 1 82 ? -2.552 0.551 -4.411 1.00 98.12 82 LEU A CA 1
ATOM 644 C C . LEU A 1 82 ? -2.255 0.943 -2.959 1.00 98.12 82 LEU A C 1
ATOM 646 O O . LEU A 1 82 ? -2.975 0.512 -2.064 1.00 98.12 82 LEU A O 1
ATOM 650 N N . ILE A 1 83 ? -1.261 1.809 -2.737 1.00 96.75 83 ILE A N 1
ATOM 651 C CA . ILE A 1 83 ? -0.863 2.298 -1.406 1.00 96.75 83 ILE A CA 1
ATOM 652 C C . ILE A 1 83 ? -2.000 3.087 -0.742 1.00 96.75 83 ILE A C 1
ATOM 654 O O . ILE A 1 83 ? -2.354 2.850 0.410 1.00 96.75 83 ILE A O 1
ATOM 658 N N . GLY A 1 84 ? -2.604 4.035 -1.463 1.00 96.44 84 GLY A N 1
ATOM 659 C CA . GLY A 1 84 ? -3.713 4.823 -0.925 1.00 96.44 84 GLY A CA 1
ATOM 660 C C . GLY A 1 84 ? -4.937 3.961 -0.610 1.00 96.44 84 GLY A C 1
ATOM 661 O O . GLY A 1 84 ? -5.595 4.163 0.412 1.00 96.44 84 GLY A O 1
ATOM 662 N N . GLY A 1 85 ? -5.217 2.971 -1.463 1.00 97.56 85 GLY A N 1
ATOM 663 C CA . GLY A 1 85 ? -6.296 2.010 -1.269 1.00 97.56 85 GLY A CA 1
ATOM 664 C C . GLY A 1 85 ? -6.102 1.156 -0.019 1.00 97.56 85 GLY A C 1
ATOM 665 O O . GLY A 1 85 ? -7.027 1.057 0.785 1.00 97.56 85 GLY A O 1
ATOM 666 N N . THR A 1 86 ? -4.911 0.587 0.191 1.00 97.44 86 THR A N 1
ATOM 667 C CA . THR A 1 86 ? -4.622 -0.228 1.384 1.00 97.44 86 THR A CA 1
ATOM 668 C C . THR A 1 86 ? -4.712 0.594 2.664 1.00 97.44 86 THR A C 1
ATOM 670 O O . THR A 1 86 ? -5.402 0.179 3.592 1.00 97.44 8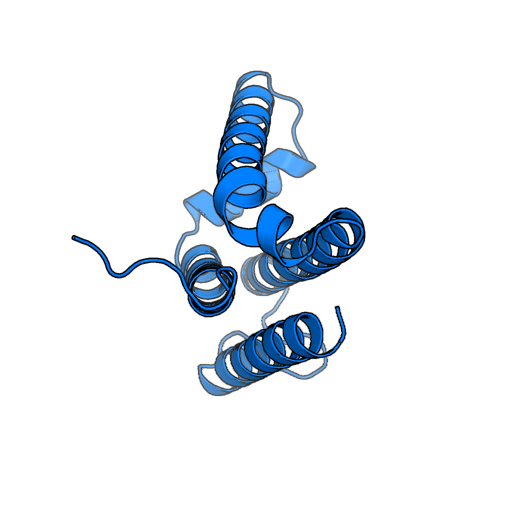6 THR A O 1
ATOM 673 N N . TYR A 1 87 ? -4.134 1.802 2.686 1.00 96.69 87 TYR A N 1
ATOM 674 C CA . TYR A 1 87 ? -4.273 2.717 3.823 1.00 96.69 87 TYR A CA 1
ATOM 675 C C . TYR A 1 87 ? -5.731 3.012 4.157 1.00 96.69 87 TYR A C 1
ATOM 677 O O . TYR A 1 87 ? -6.112 2.987 5.326 1.00 96.69 87 TYR A O 1
ATOM 685 N N . TYR A 1 88 ? -6.556 3.292 3.147 1.00 96.12 88 TYR A N 1
ATOM 686 C CA . TYR A 1 88 ? -7.967 3.561 3.379 1.00 96.12 88 TYR A CA 1
ATOM 687 C C . TYR A 1 88 ? -8.688 2.346 3.968 1.00 96.12 88 TYR A C 1
ATOM 689 O O . TYR A 1 88 ? -9.444 2.514 4.920 1.00 96.12 88 TYR A O 1
ATOM 697 N N . LEU A 1 89 ? -8.450 1.140 3.442 1.00 97.31 89 LEU A N 1
ATOM 698 C CA . LEU A 1 89 ? -9.079 -0.082 3.949 1.00 97.31 89 LEU A CA 1
ATOM 699 C C . LEU A 1 89 ? -8.740 -0.328 5.425 1.00 97.31 89 LEU A C 1
ATOM 701 O O . LEU A 1 89 ? -9.647 -0.594 6.213 1.00 97.31 89 LEU A O 1
ATOM 705 N N . ASP A 1 90 ? -7.471 -0.181 5.816 1.00 96.50 90 ASP A N 1
ATOM 706 C CA . ASP A 1 90 ? -7.056 -0.387 7.208 1.00 96.50 90 ASP A CA 1
ATOM 707 C C . ASP A 1 90 ? -7.613 0.693 8.147 1.00 96.50 90 ASP A C 1
ATOM 709 O O . ASP A 1 90 ? -8.121 0.382 9.225 1.00 96.50 90 ASP A O 1
ATOM 713 N N . LEU A 1 91 ? -7.593 1.965 7.733 1.00 95.62 91 LEU A N 1
ATOM 714 C CA . LEU A 1 91 ? -8.186 3.054 8.519 1.00 95.62 91 LEU A CA 1
ATOM 715 C C . LEU A 1 91 ? -9.708 2.917 8.634 1.00 95.62 91 LEU A C 1
ATOM 717 O O . LEU A 1 91 ? -10.277 3.178 9.692 1.00 95.62 91 LEU A O 1
ATOM 721 N N . TYR A 1 92 ? -10.377 2.507 7.556 1.00 94.81 92 TYR A N 1
ATOM 722 C CA . TYR A 1 92 ? -11.814 2.257 7.549 1.00 94.81 92 TYR A CA 1
ATOM 723 C C . TYR A 1 92 ? -12.177 1.143 8.537 1.00 94.81 92 TYR A C 1
ATOM 725 O O . TYR A 1 92 ? -13.074 1.341 9.363 1.00 94.81 92 TYR A O 1
ATOM 733 N N . ALA A 1 93 ? -11.433 0.030 8.498 1.00 94.69 93 ALA A N 1
ATOM 734 C CA . ALA A 1 93 ? -11.582 -1.091 9.422 1.00 94.69 93 ALA A CA 1
ATOM 735 C C . ALA A 1 93 ? -11.382 -0.680 10.886 1.00 94.69 93 ALA A C 1
ATOM 737 O O . ALA A 1 93 ? -12.118 -1.145 11.756 1.00 94.69 93 ALA A O 1
ATOM 738 N N . ALA A 1 94 ? -10.431 0.221 11.148 1.00 90.50 94 ALA A N 1
ATOM 739 C CA . ALA A 1 94 ? -10.138 0.713 12.490 1.00 90.50 94 ALA A CA 1
ATOM 740 C C . ALA A 1 94 ? -11.184 1.705 13.037 1.00 90.50 94 ALA A C 1
ATOM 742 O O . ALA A 1 94 ? -11.393 1.760 14.248 1.00 90.50 94 ALA A O 1
ATOM 743 N N . VAL A 1 95 ? -11.826 2.508 12.178 1.00 89.06 95 VAL A N 1
ATOM 744 C CA . VAL A 1 95 ? -12.656 3.651 12.617 1.00 89.06 95 VAL A CA 1
ATOM 745 C C . VAL A 1 95 ? -14.159 3.429 12.440 1.00 89.06 95 VAL A C 1
ATOM 747 O O . VAL A 1 95 ? -14.931 3.803 13.320 1.00 89.06 95 VAL A O 1
ATOM 750 N N . ASN A 1 96 ? -14.595 2.866 11.311 1.00 85.50 96 ASN A N 1
ATOM 751 C CA . ASN A 1 96 ? -16.011 2.858 10.919 1.00 85.50 96 ASN A CA 1
ATOM 752 C C . ASN A 1 96 ? -16.645 1.464 10.978 1.00 85.50 96 ASN A C 1
ATOM 754 O O . ASN A 1 96 ? -17.799 1.330 11.382 1.00 85.50 96 ASN A O 1
ATOM 758 N N . GLY A 1 97 ? -15.916 0.434 10.550 1.00 88.00 97 GLY A N 1
ATOM 759 C CA . GLY A 1 97 ? -16.404 -0.941 10.503 1.00 88.00 97 GLY A CA 1
ATOM 760 C C . GLY A 1 97 ? -15.503 -1.825 9.651 1.00 88.00 97 GLY A C 1
ATOM 761 O O . GLY A 1 97 ? -14.773 -1.333 8.803 1.00 88.00 97 GLY A O 1
ATOM 762 N N . SER A 1 98 ? -15.550 -3.138 9.857 1.00 93.62 98 SER A N 1
ATOM 763 C CA . SER A 1 98 ? -14.600 -4.059 9.225 1.00 93.62 98 SER A CA 1
ATOM 764 C C . SER A 1 98 ? -15.006 -4.538 7.830 1.00 93.62 98 SER A C 1
ATOM 766 O O . SER A 1 98 ? -14.164 -5.054 7.103 1.00 93.62 98 SER A O 1
ATOM 768 N N . VAL A 1 99 ? -16.269 -4.371 7.423 1.00 97.25 99 VAL A N 1
ATOM 769 C CA . VAL A 1 99 ? -16.768 -4.883 6.138 1.00 97.25 99 VAL A CA 1
ATOM 770 C C . VAL A 1 99 ? -16.707 -3.808 5.058 1.00 97.25 99 VAL A C 1
ATOM 772 O O . VAL A 1 99 ? -17.448 -2.830 5.111 1.00 97.25 99 VAL A O 1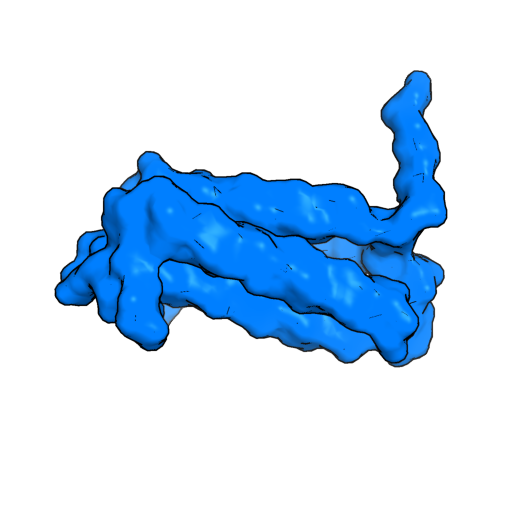
ATOM 775 N N . PHE A 1 100 ? -15.887 -4.027 4.029 1.00 96.25 100 PHE A N 1
ATOM 776 C CA . PHE A 1 100 ? -15.789 -3.152 2.861 1.00 96.25 100 PHE A CA 1
ATOM 777 C C . PHE A 1 100 ? -15.933 -3.967 1.575 1.00 96.25 100 PHE A C 1
ATOM 779 O O . PHE A 1 100 ? -15.290 -4.998 1.413 1.00 96.25 100 PHE A O 1
ATOM 786 N N . CYS A 1 101 ? -16.801 -3.539 0.654 1.00 96.31 101 CYS A N 1
ATOM 787 C CA . CYS A 1 101 ? -17.139 -4.318 -0.550 1.00 96.31 101 CYS A CA 1
ATOM 788 C C . CYS A 1 101 ? -17.584 -5.773 -0.239 1.00 96.31 101 CYS A C 1
ATOM 790 O O . CYS A 1 101 ? -17.325 -6.698 -1.003 1.00 96.31 101 CYS A O 1
ATOM 792 N N . GLY A 1 102 ? -18.222 -5.995 0.917 1.00 96.94 102 GLY A N 1
ATOM 793 C CA . GLY A 1 102 ? -18.623 -7.332 1.376 1.00 96.94 102 GLY A CA 1
ATOM 794 C C . GLY A 1 102 ? -17.481 -8.208 1.913 1.00 96.94 102 GLY A C 1
ATOM 795 O O . GLY A 1 102 ? -17.733 -9.351 2.283 1.00 96.94 102 GLY A O 1
ATOM 796 N N . ILE A 1 103 ? -16.252 -7.690 1.990 1.00 97.94 103 ILE A N 1
ATOM 797 C CA . ILE A 1 103 ? -15.085 -8.378 2.551 1.00 97.94 103 ILE A CA 1
ATOM 798 C C . ILE A 1 103 ? -14.893 -7.921 3.996 1.00 97.94 103 ILE A C 1
ATOM 800 O O . ILE A 1 103 ? -14.748 -6.726 4.246 1.00 97.94 103 ILE A O 1
ATOM 804 N N . ASP A 1 104 ? -14.873 -8.862 4.942 1.00 97.69 104 ASP A N 1
ATOM 805 C CA . ASP A 1 104 ? -14.638 -8.568 6.358 1.00 97.69 104 ASP A CA 1
ATOM 806 C C . ASP A 1 104 ? -13.138 -8.538 6.695 1.00 97.69 104 ASP A C 1
ATOM 808 O O . ASP A 1 104 ? -12.490 -9.576 6.858 1.00 97.69 104 ASP A O 1
ATOM 812 N N . LEU A 1 105 ? -12.596 -7.330 6.827 1.00 97.06 105 LEU A N 1
ATOM 813 C CA . LEU A 1 105 ? -11.192 -7.037 7.113 1.00 97.06 105 LEU A CA 1
ATOM 814 C C . LEU A 1 105 ? -10.777 -7.344 8.560 1.00 97.06 105 LEU A C 1
ATOM 816 O O . LEU A 1 105 ? -9.582 -7.338 8.849 1.00 97.06 105 LEU A O 1
ATOM 820 N N . ALA A 1 106 ? -11.722 -7.648 9.457 1.00 95.00 106 ALA A N 1
ATOM 821 C CA . ALA A 1 106 ? -11.405 -8.157 10.794 1.00 95.00 106 ALA A CA 1
ATOM 822 C C . ALA A 1 106 ? -11.047 -9.652 10.773 1.00 95.00 106 ALA A C 1
ATOM 824 O O . ALA A 1 106 ? -10.520 -10.181 11.752 1.00 95.00 106 ALA A O 1
ATOM 825 N N . THR A 1 107 ? -11.324 -10.345 9.664 1.00 96.94 107 THR A N 1
ATOM 826 C CA . THR A 1 107 ? -11.019 -11.768 9.505 1.00 96.94 107 THR A CA 1
ATOM 827 C C . THR A 1 107 ? -9.737 -11.978 8.712 1.00 96.94 107 THR A C 1
ATOM 829 O O . THR A 1 107 ? -9.445 -11.265 7.749 1.00 96.94 107 THR A O 1
ATOM 832 N N . GLU A 1 108 ? -8.999 -13.033 9.059 1.00 97.00 108 GLU A N 1
ATOM 833 C CA . GLU A 1 108 ? -7.825 -13.457 8.292 1.00 97.00 108 GLU A CA 1
ATOM 834 C C . GLU A 1 108 ? -8.196 -13.777 6.835 1.00 97.00 108 GLU A C 1
ATOM 836 O O . GLU A 1 108 ? -7.488 -13.387 5.909 1.00 97.00 108 GLU A O 1
ATOM 841 N N . SER A 1 109 ? -9.350 -14.420 6.616 1.00 98.19 109 SER A N 1
ATOM 842 C CA . SER A 1 109 ? -9.839 -14.738 5.272 1.00 98.19 109 SER A CA 1
ATOM 843 C C . SER A 1 109 ? -10.068 -13.483 4.432 1.00 98.19 109 SER A C 1
ATOM 845 O O . SER A 1 109 ? -9.618 -13.436 3.290 1.00 98.19 109 SER A O 1
ATOM 847 N N . GLY A 1 110 ? -10.742 -12.464 4.974 1.00 98.06 110 GLY A N 1
ATOM 848 C CA . GLY A 1 110 ? -11.009 -11.231 4.237 1.00 98.06 110 GLY A CA 1
ATOM 849 C C . GLY A 1 110 ? -9.730 -10.465 3.913 1.00 98.06 110 GLY A C 1
ATOM 850 O O . GLY A 1 110 ? -9.532 -10.044 2.774 1.00 98.06 110 GLY A O 1
ATOM 851 N N . ARG A 1 111 ? -8.799 -10.374 4.871 1.00 97.62 111 ARG A N 1
ATOM 852 C CA . ARG A 1 111 ? -7.476 -9.785 4.618 1.00 97.62 111 ARG A CA 1
ATOM 853 C C . ARG A 1 111 ? -6.681 -10.553 3.565 1.00 97.62 111 ARG A C 1
ATOM 855 O O . ARG A 1 111 ? -6.048 -9.934 2.711 1.00 97.62 111 ARG A O 1
ATOM 862 N N . ASN A 1 112 ? -6.732 -11.884 3.582 1.00 98.50 112 ASN A N 1
ATOM 863 C CA . ASN A 1 112 ? -6.057 -12.713 2.585 1.00 98.50 112 ASN A CA 1
ATOM 864 C C . ASN A 1 112 ? -6.623 -12.510 1.171 1.00 98.50 112 ASN A C 1
ATOM 866 O O . ASN A 1 112 ? -5.851 -12.544 0.214 1.00 98.50 112 ASN A O 1
ATOM 870 N N . GLU A 1 113 ? -7.922 -12.243 1.011 1.00 98.56 113 GLU A N 1
ATOM 871 C CA . GLU A 1 113 ? -8.489 -11.894 -0.301 1.00 98.56 113 GLU A CA 1
ATOM 872 C C . GLU A 1 113 ? -7.955 -10.555 -0.831 1.00 98.56 113 GLU A C 1
ATOM 874 O O . GLU A 1 113 ? -7.582 -10.466 -2.002 1.00 98.56 113 GLU A O 1
ATOM 879 N N . ILE A 1 114 ? -7.804 -9.539 0.028 1.00 98.50 114 ILE A N 1
ATOM 880 C CA . ILE A 1 114 ? -7.168 -8.271 -0.369 1.00 98.50 114 ILE A CA 1
ATOM 881 C C . ILE A 1 114 ? -5.711 -8.493 -0.789 1.00 98.50 114 ILE A C 1
ATOM 883 O O . ILE A 1 114 ? -5.292 -8.001 -1.835 1.00 98.50 114 ILE A O 1
ATOM 887 N N . LYS A 1 115 ? -4.943 -9.285 -0.032 1.00 98.56 115 LYS A N 1
ATOM 888 C CA . LYS A 1 115 ? -3.547 -9.612 -0.372 1.00 98.56 115 LYS A CA 1
ATOM 889 C C . LYS A 1 115 ? -3.421 -10.309 -1.723 1.00 98.56 115 LYS A C 1
ATOM 891 O O . LYS A 1 115 ? -2.588 -9.915 -2.533 1.00 98.56 115 LYS A O 1
ATOM 896 N N . LYS A 1 116 ? -4.282 -11.293 -2.006 1.00 98.69 116 LYS A N 1
ATOM 897 C CA . LYS A 1 116 ? -4.331 -11.954 -3.322 1.00 98.69 116 LYS A CA 1
ATOM 898 C C . LYS A 1 116 ? -4.613 -10.952 -4.440 1.00 98.69 116 LYS A C 1
ATOM 900 O O . LYS A 1 116 ? -3.975 -11.023 -5.489 1.00 98.69 116 LYS A O 1
ATOM 905 N N . ALA A 1 117 ? -5.536 -10.014 -4.218 1.00 98.62 117 ALA A N 1
ATOM 906 C CA . ALA A 1 117 ? -5.832 -8.962 -5.183 1.00 98.62 117 ALA A CA 1
ATOM 907 C C . ALA A 1 117 ? -4.632 -8.023 -5.401 1.00 98.62 117 ALA A C 1
ATOM 909 O O . ALA A 1 117 ? -4.323 -7.706 -6.548 1.00 98.62 117 ALA A O 1
ATOM 910 N N . LEU A 1 118 ? -3.912 -7.630 -4.343 1.00 98.50 118 LEU A N 1
ATOM 911 C CA . LEU A 1 118 ? -2.682 -6.834 -4.454 1.00 98.50 118 LEU A CA 1
ATOM 912 C C . LEU A 1 118 ? -1.619 -7.559 -5.286 1.00 98.50 118 LEU A C 1
ATOM 914 O O . LEU A 1 118 ? -1.137 -6.997 -6.268 1.00 98.50 118 LEU A O 1
ATOM 918 N N . SER A 1 119 ? -1.315 -8.818 -4.956 1.00 98.50 119 SER A N 1
ATOM 919 C CA . SER A 1 119 ? -0.384 -9.659 -5.722 1.00 98.50 119 SER A CA 1
ATOM 920 C C . SER A 1 119 ? -0.789 -9.769 -7.193 1.00 98.50 119 SER A C 1
ATOM 922 O O . SER A 1 119 ? 0.037 -9.586 -8.088 1.00 98.50 119 SER A O 1
ATOM 924 N N . PHE A 1 120 ? -2.077 -10.004 -7.466 1.00 98.69 120 PHE A N 1
ATOM 925 C CA . PHE A 1 120 ? -2.610 -10.067 -8.827 1.00 98.69 120 PHE A CA 1
ATOM 926 C C . PHE A 1 120 ? -2.430 -8.747 -9.592 1.00 98.69 120 PHE A C 1
ATOM 928 O O . PHE A 1 120 ? -2.031 -8.761 -10.759 1.00 98.69 120 PHE A O 1
ATOM 935 N N . LEU A 1 121 ? -2.702 -7.605 -8.956 1.00 98.56 121 LEU A N 1
ATOM 936 C CA . LEU A 1 121 ? -2.565 -6.287 -9.578 1.00 98.56 121 LEU A CA 1
ATOM 937 C C . LEU A 1 121 ? -1.098 -5.926 -9.833 1.00 98.56 121 LEU A C 1
ATOM 939 O O . LEU A 1 121 ? -0.789 -5.399 -10.902 1.00 98.56 121 LEU A O 1
ATOM 943 N N . VAL A 1 122 ? -0.187 -6.255 -8.913 1.00 98.25 122 VAL A N 1
ATOM 944 C CA . VAL A 1 122 ? 1.261 -6.082 -9.120 1.00 98.25 122 VAL A CA 1
ATOM 945 C C . VAL A 1 122 ? 1.733 -6.952 -10.282 1.00 98.25 122 VAL A C 1
ATOM 947 O O . VAL A 1 122 ? 2.344 -6.444 -11.220 1.00 98.25 122 VAL A O 1
ATOM 950 N N . ASP A 1 123 ? 1.397 -8.242 -10.282 1.00 98.25 123 ASP A N 1
ATOM 951 C CA . ASP A 1 123 ? 1.754 -9.161 -11.365 1.00 98.25 123 ASP A CA 1
ATOM 952 C C . ASP A 1 123 ? 1.227 -8.693 -12.727 1.00 98.25 123 ASP A C 1
ATOM 954 O O . ASP A 1 123 ? 1.976 -8.646 -13.704 1.00 98.25 123 ASP A O 1
ATOM 958 N N . THR A 1 124 ? -0.035 -8.270 -12.778 1.00 98.31 124 THR A N 1
ATOM 959 C CA . THR A 1 124 ? -0.658 -7.721 -13.987 1.00 98.31 124 THR A CA 1
ATOM 960 C C . THR A 1 124 ? 0.046 -6.446 -14.440 1.00 98.31 124 THR A C 1
ATOM 962 O O . THR A 1 124 ? 0.287 -6.276 -15.633 1.00 98.31 124 THR A O 1
ATOM 965 N N . THR A 1 125 ? 0.425 -5.566 -13.515 1.00 98.12 125 THR A N 1
ATOM 966 C CA . THR A 1 125 ? 1.130 -4.321 -13.841 1.00 98.12 125 THR A CA 1
ATOM 967 C C . THR A 1 125 ? 2.480 -4.608 -14.492 1.00 98.12 125 THR A C 1
ATOM 969 O O . THR A 1 125 ? 2.739 -4.108 -15.579 1.00 98.12 125 THR A O 1
ATOM 972 N N . TYR A 1 126 ? 3.301 -5.480 -13.902 1.00 97.31 126 TYR A N 1
ATOM 973 C CA . TYR A 1 126 ? 4.613 -5.840 -14.460 1.00 97.31 126 TYR A CA 1
ATOM 974 C C . TYR A 1 126 ? 4.528 -6.604 -15.789 1.00 97.31 126 TYR A C 1
ATOM 976 O O . TYR A 1 126 ? 5.465 -6.567 -16.577 1.00 97.31 126 TYR A O 1
ATOM 984 N N . LYS A 1 127 ? 3.423 -7.313 -16.052 1.00 97.25 127 LYS A N 1
ATOM 985 C CA . LYS A 1 127 ? 3.212 -8.024 -17.324 1.00 97.25 127 LYS A CA 1
ATOM 986 C C . LYS A 1 127 ? 2.769 -7.115 -18.470 1.00 97.25 127 LYS A C 1
ATOM 988 O O . LYS A 1 127 ? 3.004 -7.464 -19.623 1.00 97.25 127 LYS A O 1
ATOM 993 N N . ASN A 1 128 ? 2.067 -6.024 -18.164 1.00 96.44 128 ASN A N 1
ATOM 994 C CA . ASN A 1 128 ? 1.395 -5.193 -19.170 1.00 96.44 128 ASN A CA 1
ATOM 995 C C . ASN A 1 128 ? 2.011 -3.793 -19.330 1.00 96.44 128 ASN A C 1
ATOM 997 O O . ASN A 1 128 ? 1.779 -3.145 -20.357 1.00 96.44 128 ASN A O 1
ATOM 1001 N N . LEU A 1 129 ? 2.783 -3.326 -18.343 1.00 94.31 129 LEU A N 1
ATOM 1002 C CA . LEU A 1 129 ? 3.669 -2.166 -18.470 1.00 94.31 129 LEU A CA 1
ATOM 1003 C C . LEU A 1 129 ? 5.078 -2.574 -18.899 1.00 94.31 129 LEU A C 1
ATOM 1005 O O . LEU A 1 129 ? 5.960 -1.693 -18.854 1.00 94.31 129 LEU A O 1
#

pLDDT: mean 93.54, std 9.06, range [35.88, 98.69]

Secondary structure (DSSP, 8-state):
-PPP--STTHHHHHHHHHHHHHHHHH-HHHHHHHHHHHH---HHHHHHHHHHHHHHHHHIIIIIHHHHGGGHHHHHHHHHHHHHHHHHHHHHHHHT-SEETTEETTSHHHHHHHHHHHHHHHHHHHHH-

Foldseek 3Di:
DPPPQPLLCLVVLLVVLLVLLVCLLVDPVNLVLVVCLVVDDDPVSVVVVVVVVVVVVVCLVPRRCVLCPVCSVVVVVLSCCSNVVSSCQSNCCVPPHQADPNQRNVDPVSSVVSSVVSSVSSVVVSVPD

Solvent-accessible surface area (backbone atoms only — not comparable to full-atom values): 7230 Å² total; per-residue (Å²): 127,82,77,78,80,81,66,41,39,50,69,58,53,46,50,50,54,53,49,50,48,52,48,46,60,74,28,69,68,58,41,50,52,58,49,42,63,76,76,50,94,48,75,69,52,51,52,50,51,54,52,50,52,55,54,49,50,54,50,40,62,73,39,38,29,75,62,31,52,95,41,27,67,59,52,51,54,51,51,50,51,53,54,53,48,42,52,49,53,37,49,38,39,74,75,79,47,36,65,55,98,88,35,40,56,79,38,72,68,32,42,49,53,53,47,53,51,51,49,50,50,50,52,51,46,71,72,76,89

Radius of gyration: 15.8 Å; Cα contacts (8 Å, |Δi|>4): 81; chains: 1; bounding box: 45×36×37 Å

Organism: NCBI:txid1834438

Mean predicted aligned error: 3.81 Å